Protein AF-A0A521SV71-F1 (afdb_monomer_lite)

Structure (mmCIF, N/CA/C/O backbone):
data_AF-A0A521SV71-F1
#
_entry.id   AF-A0A521SV71-F1
#
loop_
_atom_site.group_PDB
_atom_site.id
_atom_site.type_symbol
_atom_site.label_atom_id
_atom_site.label_alt_id
_atom_site.label_comp_id
_atom_site.label_asym_id
_atom_site.label_entity_id
_atom_site.label_seq_id
_atom_site.pdbx_PDB_ins_code
_atom_site.Cartn_x
_atom_site.Cartn_y
_atom_site.Cartn_z
_atom_site.occupancy
_atom_site.B_iso_or_equiv
_atom_site.auth_seq_id
_atom_site.auth_comp_id
_atom_site.auth_asym_id
_atom_site.auth_atom_id
_atom_site.pdbx_PDB_model_num
ATOM 1 N N . MET A 1 1 ? -22.363 -6.584 23.606 1.00 41.53 1 MET A N 1
ATOM 2 C CA . MET A 1 1 ? -21.640 -5.832 22.563 1.00 41.53 1 MET A CA 1
ATOM 3 C C . MET A 1 1 ? -20.284 -6.493 22.408 1.00 41.53 1 MET A C 1
ATOM 5 O O . MET A 1 1 ? -19.465 -6.385 23.311 1.00 41.53 1 MET A O 1
ATOM 9 N N . LEU A 1 2 ? -20.112 -7.308 21.368 1.00 40.22 2 LEU A N 1
ATOM 10 C CA . LEU A 1 2 ? -18.811 -7.891 21.045 1.00 40.22 2 LEU A CA 1
ATOM 11 C C . LEU A 1 2 ? -17.964 -6.743 20.503 1.00 40.22 2 LEU A C 1
ATOM 13 O O . LEU A 1 2 ? -18.379 -6.078 19.566 1.00 40.22 2 LEU A O 1
ATOM 17 N N . THR A 1 3 ? -16.855 -6.436 21.162 1.00 47.28 3 THR A N 1
ATOM 18 C CA . THR A 1 3 ? -15.917 -5.439 20.650 1.00 47.28 3 THR A CA 1
ATOM 19 C C . THR A 1 3 ? -15.269 -6.016 19.402 1.00 47.28 3 THR A C 1
ATOM 21 O O . THR A 1 3 ? -14.726 -7.121 19.441 1.00 47.28 3 THR A O 1
ATOM 24 N N . ASP A 1 4 ? -15.343 -5.258 18.315 1.00 55.56 4 ASP A N 1
ATOM 25 C CA . ASP A 1 4 ? -14.839 -5.558 16.978 1.00 55.56 4 ASP A CA 1
ATOM 26 C C . ASP A 1 4 ? -13.305 -5.587 16.911 1.00 55.56 4 ASP A C 1
ATOM 28 O O . ASP A 1 4 ? -12.679 -4.903 16.108 1.00 55.56 4 ASP A O 1
ATOM 32 N N . LYS A 1 5 ? -12.661 -6.377 17.776 1.00 57.28 5 LYS A N 1
ATOM 33 C CA . LYS A 1 5 ? -11.201 -6.402 17.970 1.00 57.28 5 LYS A CA 1
ATOM 34 C C . LYS A 1 5 ? -10.393 -6.811 16.732 1.00 57.28 5 LYS A C 1
ATOM 36 O O . LYS A 1 5 ? -9.172 -6.716 16.766 1.00 57.28 5 LYS A O 1
ATOM 41 N N . ASN A 1 6 ? -11.062 -7.242 15.663 1.00 66.12 6 ASN A N 1
ATOM 42 C CA . ASN A 1 6 ? -10.438 -7.684 14.418 1.00 66.12 6 ASN A CA 1
ATOM 43 C C . ASN A 1 6 ? -10.806 -6.813 13.204 1.00 66.12 6 ASN A C 1
ATOM 45 O O . ASN A 1 6 ? -10.346 -7.121 12.107 1.00 66.12 6 ASN A O 1
ATOM 49 N N . MET A 1 7 ? -11.636 -5.773 13.359 1.00 83.62 7 MET A N 1
ATOM 50 C CA . MET A 1 7 ? -11.947 -4.869 12.249 1.00 83.62 7 MET A CA 1
ATOM 51 C C . MET A 1 7 ? -10.866 -3.805 12.110 1.00 83.62 7 MET A C 1
ATOM 53 O O . MET A 1 7 ? -10.490 -3.163 13.089 1.00 83.62 7 MET A O 1
ATOM 57 N N . LEU A 1 8 ? -10.392 -3.596 10.883 1.00 89.06 8 LEU A N 1
ATOM 58 C CA . LEU A 1 8 ? -9.446 -2.522 10.607 1.00 89.06 8 LEU A CA 1
ATOM 59 C C . LEU A 1 8 ? -10.155 -1.166 10.640 1.00 89.06 8 LEU A C 1
ATOM 61 O O . LEU A 1 8 ? -11.199 -0.989 9.999 1.00 89.06 8 LEU A O 1
ATOM 65 N N . THR A 1 9 ? -9.561 -0.207 11.344 1.00 86.62 9 THR A N 1
ATOM 66 C CA . THR A 1 9 ? -9.973 1.197 11.315 1.00 86.62 9 THR A CA 1
ATOM 67 C C . THR A 1 9 ? -9.243 1.936 10.194 1.00 86.62 9 THR A C 1
ATOM 69 O O . THR A 1 9 ? -8.089 1.610 9.896 1.00 86.62 9 THR A O 1
ATOM 72 N N . PRO A 1 10 ? -9.919 2.879 9.515 1.00 88.69 10 PRO A N 1
ATOM 73 C CA . PRO A 1 10 ? -9.256 3.740 8.552 1.00 88.69 10 PRO A CA 1
ATOM 74 C C . PRO A 1 10 ? -8.304 4.686 9.283 1.00 88.69 10 PRO A C 1
ATOM 76 O O . PRO A 1 10 ? -8.673 5.259 10.302 1.00 88.69 10 PRO A O 1
ATOM 79 N N . GLU A 1 11 ? -7.115 4.872 8.727 1.00 90.88 11 GLU A N 1
ATOM 80 C CA . GLU A 1 11 ? -6.111 5.823 9.203 1.00 90.88 11 GLU A CA 1
ATOM 81 C C . GLU A 1 11 ? -5.468 6.538 8.015 1.00 90.88 11 GLU A C 1
ATOM 83 O O . GLU A 1 11 ? -5.628 6.131 6.856 1.00 90.88 11 GLU A O 1
ATOM 88 N N . LYS A 1 12 ? -4.705 7.591 8.307 1.00 91.31 12 LYS A N 1
ATOM 89 C CA . LYS A 1 12 ? -3.932 8.331 7.314 1.00 91.31 12 LYS A CA 1
ATOM 90 C C . LYS A 1 12 ? -2.464 7.931 7.376 1.00 91.31 12 LYS A C 1
ATOM 92 O O . LYS A 1 12 ? -1.856 7.955 8.441 1.00 91.31 12 LYS A O 1
ATOM 97 N N . PHE A 1 13 ? -1.884 7.600 6.227 1.00 89.69 13 PHE A N 1
ATOM 98 C CA . PHE A 1 13 ? -0.488 7.175 6.119 1.00 89.69 13 PHE A CA 1
ATOM 99 C C . PHE A 1 13 ? 0.287 8.101 5.192 1.00 89.69 13 PHE A C 1
ATOM 101 O O . PHE A 1 13 ? -0.117 8.281 4.047 1.00 89.69 13 PHE A O 1
ATOM 108 N N . SER A 1 14 ? 1.406 8.664 5.642 1.00 87.56 14 SER A N 1
ATOM 109 C CA . SER A 1 14 ? 2.294 9.462 4.785 1.00 87.56 14 SER A CA 1
ATOM 110 C C . SER A 1 14 ? 3.642 8.777 4.592 1.00 87.56 14 SER A C 1
ATOM 112 O O . SER A 1 14 ? 4.157 8.139 5.509 1.00 87.56 14 SER A O 1
ATOM 114 N N . ILE A 1 15 ? 4.226 8.967 3.410 1.00 80.81 15 ILE A N 1
ATOM 115 C CA . ILE A 1 15 ? 5.624 8.637 3.117 1.00 80.81 15 ILE A CA 1
ATOM 116 C C . ILE A 1 15 ? 6.400 9.955 3.138 1.00 80.81 15 ILE A C 1
ATOM 118 O O . ILE A 1 15 ? 5.991 10.897 2.463 1.00 80.81 15 ILE A O 1
ATOM 122 N N . GLU A 1 16 ? 7.483 10.045 3.916 1.00 74.56 16 GLU A N 1
ATOM 123 C CA . GLU A 1 16 ? 8.411 11.197 3.927 1.00 74.56 16 GLU A CA 1
ATOM 124 C C . GLU A 1 16 ? 7.726 12.581 4.043 1.00 74.56 16 GLU A C 1
ATOM 126 O O . GLU A 1 16 ? 8.067 13.536 3.339 1.00 74.56 16 GLU A O 1
ATOM 131 N N . GLY A 1 17 ? 6.721 12.699 4.920 1.00 67.50 17 GLY A N 1
ATOM 132 C CA . GLY A 1 17 ? 6.017 13.964 5.180 1.00 67.50 17 GLY A CA 1
ATOM 133 C C . GLY A 1 17 ? 5.152 14.490 4.025 1.00 67.50 17 GLY A C 1
ATOM 134 O O . GLY A 1 17 ? 4.794 15.668 4.024 1.00 67.50 17 GLY A O 1
ATOM 135 N N . GLN A 1 18 ? 4.830 13.649 3.040 1.00 74.44 18 GLN A N 1
ATOM 136 C CA . GLN A 1 18 ? 3.946 13.999 1.925 1.00 74.44 18 GLN A CA 1
ATOM 137 C C . GLN A 1 18 ? 2.458 13.948 2.301 1.00 74.44 18 GLN A C 1
ATOM 139 O O . GLN A 1 18 ? 2.087 13.580 3.418 1.00 74.44 18 GLN A O 1
ATOM 144 N N . GLU A 1 19 ? 1.600 14.321 1.344 1.00 83.44 19 GLU A N 1
ATOM 145 C CA . GLU A 1 19 ? 0.147 14.227 1.493 1.00 83.44 19 GLU A CA 1
ATOM 146 C C . GLU A 1 19 ? -0.262 12.807 1.934 1.00 83.44 19 GLU A C 1
ATOM 148 O O . GLU A 1 19 ? 0.180 11.824 1.329 1.00 83.44 19 GLU A O 1
ATOM 153 N N . PRO A 1 20 ? -1.080 12.678 2.992 1.00 89.25 20 PRO A N 1
ATOM 154 C CA . PRO A 1 20 ? -1.451 11.379 3.521 1.00 89.25 20 PRO A CA 1
ATOM 155 C C . PRO A 1 20 ? -2.395 10.613 2.588 1.00 89.25 20 PRO A C 1
ATOM 157 O O . PRO A 1 20 ? -3.290 11.173 1.954 1.00 89.25 20 PRO A O 1
ATOM 160 N N . PHE A 1 21 ? -2.241 9.296 2.594 1.00 91.69 21 PHE A N 1
ATOM 161 C CA . PHE A 1 21 ? -3.080 8.328 1.909 1.00 91.69 21 PHE A CA 1
ATOM 162 C C . PHE A 1 21 ? -4.052 7.672 2.891 1.00 91.69 21 PHE A C 1
ATOM 164 O O . PHE A 1 21 ? -3.648 7.227 3.967 1.00 91.69 21 PHE A O 1
ATOM 171 N N . ASP A 1 22 ? -5.322 7.557 2.501 1.00 92.62 22 ASP A N 1
ATOM 172 C CA . ASP A 1 22 ? -6.315 6.818 3.281 1.00 92.62 22 ASP A CA 1
ATOM 173 C C . ASP A 1 22 ? -6.065 5.312 3.162 1.00 92.62 22 ASP A C 1
ATOM 175 O O . ASP A 1 22 ? -6.165 4.727 2.076 1.00 92.62 22 ASP A O 1
ATOM 179 N N . GLY A 1 23 ? -5.772 4.675 4.289 1.00 92.75 23 GLY A N 1
ATOM 180 C CA . GLY A 1 23 ? -5.484 3.252 4.354 1.00 92.75 23 GLY A CA 1
ATOM 181 C C . GLY A 1 23 ? -6.043 2.603 5.606 1.00 92.75 23 GLY A C 1
ATOM 182 O O . GLY A 1 23 ? -6.816 3.184 6.363 1.00 92.75 23 GLY A O 1
ATOM 183 N N . TYR A 1 24 ? -5.619 1.371 5.819 1.00 92.69 24 TYR A N 1
ATOM 184 C CA . TYR A 1 24 ? -5.956 0.555 6.971 1.00 92.69 24 TYR A CA 1
ATOM 185 C C . TYR A 1 24 ? -4.681 -0.100 7.472 1.00 92.69 24 TYR A C 1
ATOM 187 O O . TYR A 1 24 ? -3.842 -0.487 6.667 1.00 92.69 24 TYR A O 1
ATOM 195 N N . TYR A 1 25 ? -4.528 -0.306 8.773 1.00 89.12 25 TYR A N 1
ATOM 196 C CA . TYR A 1 25 ? -3.446 -1.150 9.271 1.00 89.12 25 TYR A CA 1
ATOM 197 C C . TYR A 1 25 ? -3.941 -2.062 10.376 1.00 89.12 25 TYR A C 1
ATOM 199 O O . TYR A 1 25 ? -4.885 -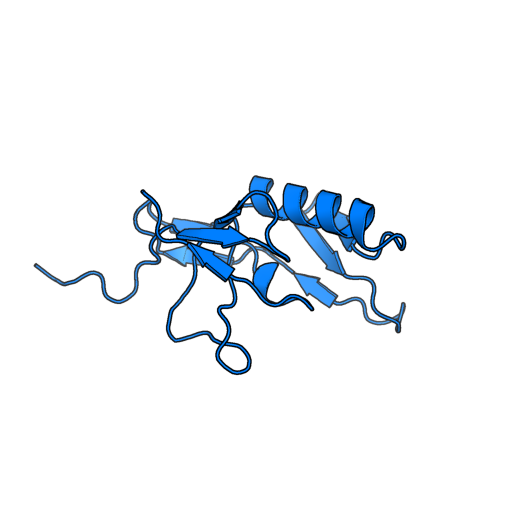1.752 11.100 1.00 89.12 25 TYR A O 1
ATOM 207 N N . GLN A 1 26 ? -3.301 -3.219 10.483 1.00 86.62 26 GLN A N 1
ATOM 208 C CA . GLN A 1 26 ? -3.510 -4.128 11.591 1.00 86.62 26 GLN A CA 1
ATOM 209 C C . GLN A 1 26 ? -2.408 -3.848 12.623 1.00 86.62 26 GLN A C 1
ATOM 211 O O . GLN A 1 26 ? -1.243 -4.074 12.304 1.00 86.62 26 GLN A O 1
ATOM 216 N N . PRO A 1 27 ? -2.716 -3.401 13.857 1.00 83.25 27 PRO A N 1
ATOM 217 C CA . PRO A 1 27 ? -1.685 -3.031 14.836 1.00 83.25 27 PRO A CA 1
ATOM 218 C C . PRO A 1 27 ? -0.704 -4.154 15.198 1.00 83.25 27 PRO A C 1
ATOM 220 O O . PRO A 1 27 ? 0.400 -3.885 15.661 1.00 83.25 27 PRO A O 1
ATOM 223 N N . SER A 1 28 ? -1.098 -5.415 14.997 1.00 83.12 28 SER A N 1
ATOM 224 C CA . SER A 1 28 ? -0.234 -6.582 15.200 1.00 83.12 28 SER A CA 1
ATOM 225 C C . SER A 1 28 ? 0.647 -6.933 13.992 1.00 83.12 28 SER A C 1
ATOM 227 O O . SER A 1 28 ? 1.454 -7.850 14.098 1.00 83.12 28 SER A O 1
ATOM 229 N N . ASP A 1 29 ? 0.465 -6.279 12.842 1.00 81.06 29 ASP A N 1
ATOM 230 C CA . ASP A 1 29 ? 1.215 -6.513 11.602 1.00 81.06 29 ASP A CA 1
ATOM 231 C C . ASP A 1 29 ? 2.174 -5.344 11.351 1.00 81.06 29 ASP A C 1
ATOM 233 O O . ASP A 1 29 ? 1.874 -4.381 10.641 1.00 81.06 29 ASP A O 1
ATOM 237 N N . LEU A 1 30 ? 3.328 -5.424 12.011 1.00 83.12 30 LEU A N 1
ATOM 238 C CA . LEU A 1 30 ? 4.384 -4.421 11.953 1.00 83.12 30 LEU A CA 1
ATOM 239 C C . LEU A 1 30 ? 5.625 -4.998 11.269 1.00 83.12 30 LEU A C 1
ATOM 241 O O . LEU A 1 30 ? 5.942 -6.177 11.422 1.00 83.12 30 LEU A O 1
ATOM 245 N N . TRP A 1 31 ? 6.380 -4.151 10.575 1.00 79.50 31 TRP A N 1
ATOM 246 C CA . TRP A 1 31 ? 7.709 -4.463 10.057 1.00 79.50 31 TRP A CA 1
ATOM 247 C C . TRP A 1 31 ? 8.751 -3.638 10.811 1.00 79.50 31 TRP A C 1
ATOM 249 O O . TRP A 1 31 ? 8.771 -2.416 10.710 1.00 79.50 31 TRP A O 1
ATOM 259 N N . ASN A 1 32 ? 9.590 -4.290 11.623 1.00 80.69 32 ASN A N 1
ATOM 260 C CA . ASN A 1 32 ? 10.584 -3.620 12.477 1.00 80.69 32 ASN A CA 1
ATOM 261 C C . ASN A 1 32 ? 9.998 -2.484 13.347 1.00 80.69 32 ASN A C 1
ATOM 263 O O . ASN A 1 32 ? 10.652 -1.472 13.583 1.00 80.69 32 ASN A O 1
ATOM 267 N N . GLY A 1 33 ? 8.758 -2.654 13.819 1.00 81.25 33 GLY A N 1
ATOM 268 C CA . GLY A 1 33 ? 8.041 -1.661 14.628 1.00 81.25 33 GLY A CA 1
ATOM 269 C C . GLY A 1 33 ? 7.227 -0.636 13.831 1.00 81.25 33 GLY A C 1
ATOM 270 O O . GLY A 1 33 ? 6.464 0.109 14.437 1.00 81.25 33 GLY A O 1
ATOM 271 N N . TRP A 1 34 ? 7.322 -0.632 12.501 1.00 81.50 34 TRP A N 1
ATOM 272 C CA . TRP A 1 34 ? 6.575 0.271 11.623 1.00 81.50 34 TRP A CA 1
ATOM 273 C C . TRP A 1 34 ? 5.304 -0.374 11.083 1.00 81.50 34 TRP A C 1
ATOM 275 O O . TRP A 1 34 ? 5.275 -1.579 10.826 1.00 81.50 34 TRP A O 1
ATOM 285 N N . ALA A 1 35 ? 4.246 0.419 10.901 1.00 83.12 35 ALA A N 1
ATOM 286 C CA . ALA A 1 35 ? 3.002 -0.083 10.331 1.00 83.12 35 ALA A CA 1
ATOM 287 C C . ALA A 1 35 ? 3.177 -0.530 8.879 1.00 83.12 35 ALA A C 1
ATOM 289 O O . ALA A 1 35 ? 3.927 0.065 8.107 1.00 83.12 35 ALA A O 1
ATOM 290 N N . ARG A 1 36 ? 2.422 -1.568 8.514 1.00 87.19 36 ARG A N 1
ATOM 291 C CA . ARG A 1 36 ? 2.324 -2.100 7.155 1.00 87.19 36 ARG A CA 1
ATOM 292 C C . ARG A 1 36 ? 0.922 -1.832 6.610 1.00 87.19 36 ARG A C 1
ATOM 294 O O . ARG A 1 36 ? 0.048 -2.693 6.734 1.00 87.19 36 ARG A O 1
ATOM 301 N N . PRO A 1 37 ? 0.655 -0.625 6.088 1.00 91.44 37 PRO A N 1
ATOM 302 C CA . PRO A 1 37 ? -0.691 -0.278 5.682 1.00 91.44 37 PRO A CA 1
ATOM 303 C C . PRO A 1 37 ? -1.172 -1.049 4.448 1.00 91.44 37 PRO A C 1
ATOM 305 O O . PRO A 1 37 ? -0.419 -1.435 3.549 1.00 91.44 37 PRO A O 1
ATOM 308 N N . TYR A 1 38 ? -2.482 -1.236 4.423 1.00 93.62 38 TYR A N 1
ATOM 309 C CA . TYR A 1 38 ? -3.280 -1.837 3.377 1.00 93.62 38 TYR A CA 1
ATOM 310 C C . TYR A 1 38 ? -4.161 -0.753 2.764 1.00 93.62 38 TYR A C 1
ATOM 312 O O . TYR A 1 38 ? -4.831 -0.004 3.475 1.00 93.62 38 TYR A O 1
ATOM 320 N N . PHE A 1 39 ? -4.203 -0.688 1.440 1.00 94.56 39 PHE A N 1
ATOM 321 C CA . PHE A 1 39 ? -4.851 0.410 0.729 1.00 94.56 39 PHE A CA 1
ATOM 322 C C . PHE A 1 39 ? -5.950 -0.093 -0.207 1.00 94.56 39 PHE A C 1
ATOM 324 O O . PHE A 1 39 ? -5.785 -1.150 -0.818 1.00 94.56 39 PHE A O 1
ATOM 331 N N . PRO A 1 40 ? -7.069 0.633 -0.371 1.00 95.69 40 PRO A N 1
ATOM 332 C CA . PRO A 1 40 ? -7.978 0.421 -1.496 1.00 95.69 40 PRO A CA 1
ATOM 333 C C . PRO A 1 40 ? -7.247 0.570 -2.837 1.00 95.69 40 PRO A C 1
ATOM 335 O O . PRO A 1 40 ? -6.239 1.267 -2.911 1.00 95.69 40 PRO A O 1
ATOM 338 N N . TRP A 1 41 ? -7.778 -0.038 -3.904 1.00 95.38 41 TRP A N 1
ATOM 339 C CA . TRP A 1 41 ? -7.1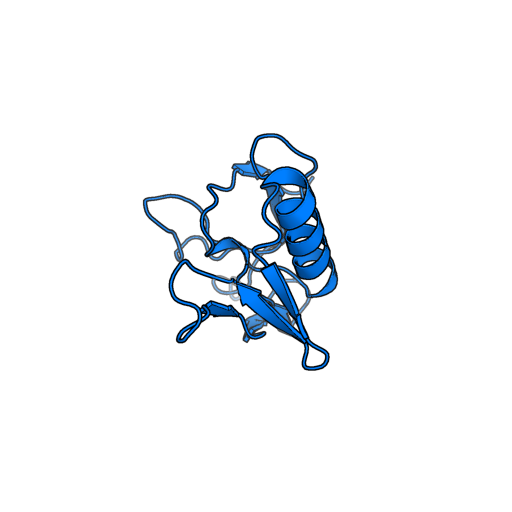43 -0.019 -5.234 1.00 95.38 41 TRP A CA 1
ATOM 340 C C . TRP A 1 41 ? -6.766 1.391 -5.706 1.00 95.38 41 TRP A C 1
ATOM 342 O O . TRP A 1 41 ? -5.632 1.620 -6.099 1.00 95.38 41 TRP A O 1
ATOM 352 N N . GLU A 1 42 ? -7.693 2.346 -5.622 1.00 94.56 42 GLU A N 1
ATOM 353 C CA . GLU A 1 42 ? -7.464 3.723 -6.083 1.00 94.56 42 GLU A CA 1
ATOM 354 C C . GLU A 1 42 ? -6.318 4.399 -5.322 1.00 94.56 42 GLU A C 1
ATOM 356 O O . GLU A 1 42 ? -5.452 5.029 -5.925 1.00 94.56 42 GLU A O 1
ATOM 361 N N . THR A 1 43 ? -6.261 4.213 -4.002 1.00 94.50 43 THR A N 1
ATOM 362 C CA . THR A 1 43 ? -5.153 4.711 -3.182 1.00 94.50 43 THR A CA 1
ATOM 363 C C . THR A 1 43 ? -3.845 3.998 -3.525 1.00 94.50 43 THR A C 1
ATOM 365 O O . THR A 1 43 ? -2.805 4.639 -3.637 1.00 94.50 43 THR A O 1
ATOM 368 N N . ALA A 1 44 ? -3.891 2.684 -3.736 1.00 93.12 44 ALA A N 1
ATOM 369 C CA . ALA A 1 44 ? -2.730 1.880 -4.093 1.00 93.12 44 ALA A CA 1
ATOM 370 C C . ALA A 1 44 ? -2.121 2.308 -5.444 1.00 93.12 44 ALA A C 1
ATOM 372 O O . ALA A 1 44 ? -0.904 2.443 -5.547 1.00 93.12 44 ALA A O 1
ATOM 373 N N . VAL A 1 45 ? -2.956 2.606 -6.445 1.00 92.88 45 VAL A N 1
ATOM 374 C CA . VAL A 1 45 ? -2.529 3.162 -7.742 1.00 92.88 45 VAL A CA 1
ATOM 375 C C . VAL A 1 45 ? -1.877 4.532 -7.560 1.00 92.88 45 VAL A C 1
ATOM 377 O O . VAL A 1 45 ? -0.790 4.758 -8.083 1.00 92.88 45 VAL A O 1
ATOM 380 N N . ARG A 1 46 ? -2.475 5.424 -6.758 1.00 91.75 46 ARG A N 1
ATOM 381 C CA . ARG A 1 46 ? -1.878 6.739 -6.459 1.00 91.75 46 ARG A CA 1
ATOM 382 C C . ARG A 1 46 ? -0.500 6.616 -5.804 1.00 91.75 46 ARG A C 1
ATOM 384 O O . ARG A 1 46 ? 0.385 7.409 -6.110 1.00 91.75 46 ARG A O 1
ATOM 391 N N . ILE A 1 47 ? -0.311 5.632 -4.921 1.00 89.75 47 ILE A N 1
ATOM 392 C CA . ILE A 1 47 ? 0.992 5.351 -4.301 1.00 89.75 47 ILE A CA 1
ATOM 393 C C . ILE A 1 47 ? 1.996 4.877 -5.358 1.00 89.75 47 ILE A C 1
ATOM 395 O O . ILE A 1 47 ? 3.113 5.375 -5.375 1.00 89.75 47 ILE A O 1
ATOM 399 N N . VAL A 1 48 ? 1.607 3.977 -6.268 1.00 90.06 48 VAL A N 1
ATOM 400 C CA . VAL A 1 48 ? 2.466 3.526 -7.382 1.00 90.06 48 VAL A CA 1
ATOM 401 C C . VAL A 1 48 ? 2.901 4.702 -8.263 1.00 90.06 48 VAL A C 1
ATOM 403 O O . VAL A 1 48 ? 4.089 4.872 -8.535 1.00 90.06 48 VAL A O 1
ATOM 406 N N . GLU A 1 49 ? 1.955 5.547 -8.676 1.00 88.19 49 GLU A N 1
ATOM 407 C CA . GLU A 1 49 ? 2.230 6.746 -9.477 1.00 88.19 49 GLU A CA 1
ATOM 408 C C . GLU A 1 49 ? 3.173 7.714 -8.755 1.00 88.19 49 GLU A C 1
ATOM 410 O O . GLU A 1 49 ? 4.129 8.221 -9.350 1.00 88.19 49 GLU A O 1
ATOM 415 N N . TRP A 1 50 ? 2.923 7.950 -7.464 1.00 86.38 50 TRP A N 1
ATOM 416 C CA . TRP A 1 50 ? 3.783 8.764 -6.615 1.00 86.38 50 TRP A CA 1
ATOM 417 C C . TRP A 1 50 ? 5.193 8.173 -6.555 1.00 86.38 50 TRP A C 1
ATOM 419 O 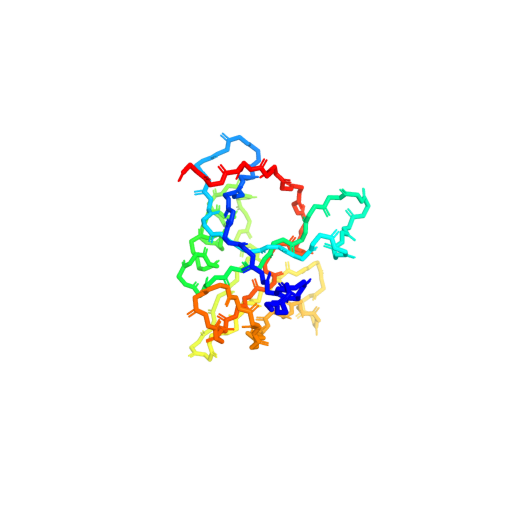O . TRP A 1 50 ? 6.155 8.850 -6.912 1.00 86.38 50 TRP A O 1
ATOM 429 N N . THR A 1 51 ? 5.326 6.894 -6.208 1.00 82.62 51 THR A N 1
ATOM 430 C CA . THR A 1 51 ? 6.622 6.222 -6.097 1.00 82.62 51 THR A CA 1
ATOM 431 C C . THR A 1 51 ? 7.413 6.345 -7.387 1.00 82.62 51 THR A C 1
ATOM 433 O O . THR A 1 51 ? 8.580 6.728 -7.352 1.00 82.62 51 THR A O 1
ATOM 436 N N . ASN A 1 52 ? 6.795 6.082 -8.536 1.00 84.81 52 ASN A N 1
ATOM 437 C CA . ASN A 1 52 ? 7.471 6.180 -9.826 1.00 84.81 52 ASN A CA 1
ATOM 438 C C . ASN A 1 52 ? 7.938 7.605 -10.136 1.00 84.81 52 ASN A C 1
ATOM 440 O O . ASN A 1 52 ? 9.015 7.7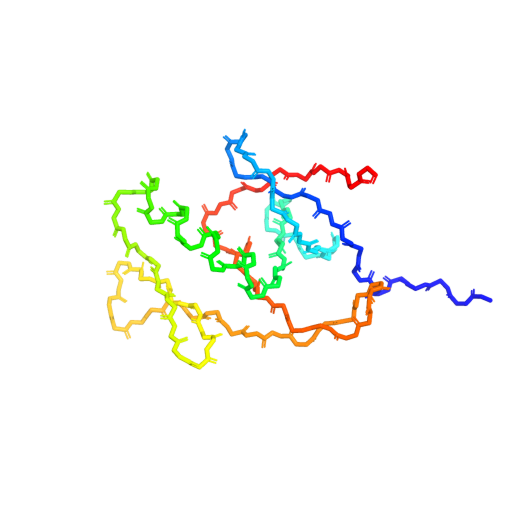91 -10.702 1.00 84.81 52 ASN A O 1
ATOM 444 N N . ARG A 1 53 ? 7.156 8.616 -9.742 1.00 83.94 53 ARG A N 1
ATOM 445 C CA . ARG A 1 53 ? 7.513 10.026 -9.923 1.00 83.94 53 ARG A CA 1
ATOM 446 C C . ARG A 1 53 ? 8.678 10.456 -9.029 1.00 83.94 53 ARG A C 1
ATOM 448 O O . ARG A 1 53 ? 9.505 11.246 -9.476 1.00 83.94 53 ARG A O 1
ATOM 455 N N . PHE A 1 54 ? 8.727 9.975 -7.788 1.00 77.06 54 PHE A N 1
ATOM 456 C CA . PHE A 1 54 ? 9.705 10.414 -6.785 1.00 77.06 54 PHE A CA 1
ATOM 457 C C . PHE A 1 54 ? 10.997 9.587 -6.781 1.00 77.06 54 PHE A C 1
ATOM 459 O O . PHE A 1 54 ? 12.075 10.156 -6.639 1.00 77.06 54 PHE A O 1
ATOM 466 N N . SER A 1 55 ? 10.917 8.270 -6.988 1.00 70.44 55 SER A N 1
ATOM 467 C CA . SER A 1 55 ? 12.089 7.377 -7.029 1.00 70.44 55 SER A CA 1
ATOM 468 C C . SER A 1 55 ? 12.929 7.524 -8.302 1.00 70.44 55 SER A C 1
ATOM 470 O O . SER A 1 55 ? 14.038 6.999 -8.372 1.00 70.44 55 SER A O 1
ATOM 472 N N . GLY A 1 56 ? 12.408 8.210 -9.325 1.00 60.62 56 GLY A N 1
ATOM 473 C CA . GLY A 1 56 ? 13.101 8.464 -10.590 1.00 60.62 56 GLY A CA 1
ATOM 474 C C . GLY A 1 56 ? 13.284 7.241 -11.497 1.00 60.62 56 GLY A C 1
ATOM 475 O O . GLY A 1 56 ? 13.679 7.425 -12.644 1.00 60.62 56 GLY A O 1
ATOM 476 N N . ASN A 1 57 ? 12.959 6.028 -11.028 1.00 60.28 57 ASN A N 1
ATOM 477 C CA . ASN A 1 57 ? 13.285 4.773 -11.715 1.00 60.28 57 ASN A CA 1
ATOM 478 C C . ASN A 1 57 ? 12.083 3.887 -12.088 1.00 60.28 57 ASN A C 1
ATOM 480 O O . ASN A 1 57 ? 12.303 2.767 -12.530 1.00 60.28 57 ASN A O 1
ATOM 484 N N . GLY A 1 58 ? 10.833 4.357 -11.983 1.00 61.94 58 GLY A N 1
ATOM 485 C CA . GLY A 1 58 ? 9.682 3.642 -12.567 1.00 61.94 58 GLY A CA 1
ATOM 486 C C . GLY A 1 58 ? 9.543 2.174 -12.133 1.00 61.94 58 GLY A C 1
ATOM 487 O O . GLY A 1 58 ? 9.140 1.339 -12.935 1.00 61.94 58 GLY A O 1
ATOM 488 N N . THR A 1 59 ? 9.916 1.856 -10.893 1.00 76.50 59 THR A N 1
ATOM 489 C CA . THR A 1 59 ? 10.079 0.484 -10.385 1.00 76.50 59 THR A CA 1
ATOM 490 C C . THR A 1 59 ? 8.766 -0.190 -9.995 1.00 76.50 59 THR A C 1
ATOM 492 O O . THR A 1 59 ? 8.772 -1.285 -9.438 1.00 76.50 59 THR A O 1
ATOM 495 N N . MET A 1 60 ? 7.620 0.447 -10.237 1.00 86.69 60 MET A N 1
ATOM 496 C CA . MET A 1 60 ? 6.312 -0.121 -9.933 1.00 86.69 60 MET A CA 1
ATOM 497 C C . MET A 1 60 ? 5.368 -0.053 -11.133 1.00 86.69 60 MET A C 1
ATOM 499 O O . MET A 1 60 ? 5.291 0.951 -11.836 1.00 86.69 60 MET A O 1
ATOM 503 N N . GLY A 1 61 ? 4.584 -1.105 -11.334 1.00 88.75 61 GLY A N 1
ATOM 504 C CA . GLY A 1 61 ? 3.553 -1.196 -12.358 1.00 88.75 61 GLY A CA 1
ATOM 505 C C . GLY A 1 61 ? 2.220 -1.650 -11.782 1.00 88.75 61 GLY A C 1
ATOM 506 O O . GLY A 1 61 ? 2.146 -2.212 -10.688 1.00 88.75 61 GLY A O 1
ATOM 507 N N . VAL A 1 62 ? 1.159 -1.421 -12.547 1.00 91.94 62 VAL A N 1
ATOM 508 C CA . VAL A 1 62 ? -0.160 -2.010 -12.310 1.00 91.94 62 VAL A CA 1
ATOM 509 C C . VAL A 1 62 ? -0.616 -2.734 -13.567 1.00 91.94 62 VAL A C 1
ATOM 511 O O . VAL A 1 62 ? -0.283 -2.301 -14.669 1.00 91.94 62 VAL A O 1
ATOM 514 N N . ASP A 1 63 ? -1.367 -3.820 -13.410 1.00 90.81 63 ASP A N 1
ATOM 515 C CA . ASP A 1 63 ? -1.948 -4.553 -14.538 1.00 90.81 63 ASP A CA 1
ATOM 516 C C . ASP A 1 63 ? -3.486 -4.494 -14.566 1.00 90.81 63 ASP A C 1
ATOM 518 O O . ASP A 1 63 ? -4.147 -4.091 -13.601 1.00 90.81 63 ASP A O 1
ATOM 522 N N . ASP A 1 64 ? -4.067 -4.939 -15.683 1.00 87.69 64 ASP A N 1
ATOM 523 C CA . ASP A 1 64 ? -5.520 -4.969 -15.898 1.00 87.69 64 ASP A CA 1
ATOM 524 C C . ASP A 1 64 ? -6.258 -5.918 -14.935 1.00 87.69 64 ASP A C 1
ATOM 526 O O . ASP A 1 64 ? -7.469 -5.799 -14.733 1.00 87.69 64 ASP A O 1
ATOM 530 N N . SER A 1 65 ? -5.541 -6.855 -14.306 1.00 89.25 65 SER A N 1
ATOM 531 C CA . SER A 1 65 ? -6.083 -7.787 -13.313 1.00 89.25 65 SER A CA 1
ATOM 532 C C . SER A 1 65 ? -6.121 -7.207 -11.895 1.00 89.25 65 SER A C 1
ATOM 534 O O . SER A 1 65 ? -6.556 -7.885 -10.961 1.00 89.25 65 SER A O 1
ATOM 536 N N . ARG A 1 66 ? -5.728 -5.935 -11.735 1.00 90.81 66 ARG A N 1
ATOM 537 C CA . ARG A 1 66 ? -5.534 -5.250 -10.453 1.00 90.81 66 ARG A CA 1
ATOM 538 C C . ARG A 1 66 ? -4.417 -5.860 -9.609 1.00 90.81 66 ARG A C 1
ATOM 540 O O . ARG A 1 66 ? -4.535 -5.967 -8.391 1.00 90.81 66 ARG A O 1
ATOM 547 N N . LYS A 1 67 ? -3.316 -6.252 -10.237 1.00 91.44 67 LYS A N 1
ATOM 548 C CA . LYS A 1 67 ? -2.064 -6.567 -9.549 1.00 91.44 67 LYS A CA 1
ATOM 549 C C . LYS A 1 67 ? -1.165 -5.336 -9.532 1.00 91.44 67 LYS A C 1
ATOM 551 O O . LYS A 1 67 ? -1.159 -4.557 -10.482 1.00 91.44 67 LYS A O 1
ATOM 556 N N . ILE A 1 68 ? -0.398 -5.183 -8.457 1.00 90.62 68 ILE A N 1
ATOM 557 C CA . ILE A 1 68 ? 0.715 -4.233 -8.385 1.00 90.62 68 ILE A CA 1
ATOM 558 C C . ILE A 1 68 ? 2.004 -5.037 -8.486 1.00 90.62 68 ILE A C 1
ATOM 560 O O . ILE A 1 68 ? 2.196 -5.998 -7.742 1.00 90.62 68 ILE A O 1
ATOM 564 N N . ILE A 1 69 ? 2.860 -4.654 -9.419 1.00 89.06 69 ILE A N 1
ATOM 565 C CA . ILE A 1 69 ? 4.132 -5.309 -9.709 1.00 89.06 69 ILE A CA 1
ATOM 566 C C . ILE A 1 69 ? 5.228 -4.365 -9.234 1.00 89.06 69 ILE A C 1
ATOM 568 O O . ILE A 1 69 ? 5.224 -3.194 -9.601 1.00 89.06 69 ILE A O 1
ATOM 572 N N . ILE A 1 70 ? 6.137 -4.851 -8.400 1.00 85.69 70 ILE A N 1
ATOM 573 C CA . ILE A 1 70 ? 7.324 -4.117 -7.972 1.00 85.69 70 ILE A CA 1
ATOM 574 C C . ILE A 1 70 ? 8.511 -4.780 -8.653 1.00 85.69 70 ILE A C 1
ATOM 576 O O . ILE A 1 70 ? 8.837 -5.935 -8.365 1.00 85.69 70 ILE A O 1
ATOM 580 N N . ASP A 1 71 ? 9.112 -4.042 -9.576 1.00 76.94 71 ASP A N 1
ATOM 581 C CA . ASP A 1 71 ? 10.343 -4.420 -10.244 1.00 76.94 71 ASP A CA 1
ATOM 582 C C . ASP A 1 71 ? 11.479 -4.324 -9.221 1.00 76.94 71 ASP A C 1
ATOM 584 O O . ASP A 1 71 ? 11.751 -3.264 -8.644 1.00 76.94 71 ASP A O 1
ATOM 588 N N . ASN A 1 72 ? 12.072 -5.468 -8.911 1.00 69.75 72 ASN A N 1
ATOM 589 C CA . ASN A 1 72 ? 13.253 -5.570 -8.069 1.00 69.75 72 ASN A CA 1
ATOM 590 C C . ASN A 1 72 ? 14.487 -5.731 -8.966 1.00 69.75 72 ASN A C 1
ATOM 592 O O . ASN A 1 72 ? 14.392 -5.846 -10.180 1.00 69.75 72 ASN A O 1
ATOM 596 N N . GLU A 1 73 ? 15.680 -5.738 -8.374 1.00 66.88 73 GLU A N 1
ATOM 597 C CA . GLU A 1 73 ? 16.927 -5.909 -9.138 1.00 66.88 73 GLU A CA 1
ATOM 598 C C . GLU A 1 73 ? 17.024 -7.273 -9.867 1.00 66.88 73 GLU A C 1
ATOM 600 O O . GLU A 1 73 ? 17.969 -7.488 -10.627 1.00 66.88 73 GLU A O 1
ATOM 605 N N . ASP A 1 74 ? 16.059 -8.180 -9.654 1.00 69.50 74 ASP A N 1
ATOM 606 C CA . ASP A 1 74 ? 15.942 -9.483 -10.307 1.00 69.50 74 ASP A CA 1
ATOM 607 C C . ASP A 1 74 ? 14.708 -9.538 -11.238 1.00 69.50 74 ASP A C 1
ATOM 609 O O . ASP A 1 74 ? 13.615 -9.927 -10.814 1.00 69.50 74 ASP A O 1
ATOM 613 N N . PRO A 1 75 ? 14.868 -9.218 -12.535 1.00 66.94 75 PRO A N 1
ATOM 614 C CA . PRO A 1 75 ? 13.754 -9.167 -13.480 1.00 66.94 75 PRO A CA 1
ATOM 615 C C . PRO A 1 75 ? 13.086 -10.531 -13.734 1.00 66.94 75 PRO A C 1
ATOM 617 O O . PRO A 1 75 ? 12.018 -10.577 -14.346 1.00 66.94 75 PRO A O 1
ATOM 620 N N . GLU A 1 76 ? 13.676 -11.650 -13.291 1.00 73.62 76 GLU A N 1
ATOM 621 C CA . GLU A 1 76 ? 13.058 -12.978 -13.401 1.00 73.62 76 GLU A CA 1
ATOM 622 C C . GLU A 1 76 ? 12.098 -13.289 -12.239 1.00 73.62 76 GLU A C 1
ATOM 624 O O . GLU A 1 76 ? 11.340 -14.261 -12.309 1.00 73.62 76 GLU A O 1
ATOM 629 N N . SER A 1 77 ? 12.081 -12.463 -11.187 1.00 74.38 77 SER A N 1
ATOM 630 C CA . SER A 1 77 ? 11.257 -12.681 -9.996 1.00 74.38 77 SER A CA 1
ATOM 631 C C . SER A 1 77 ? 10.715 -11.368 -9.404 1.00 74.38 77 SER A C 1
ATOM 633 O O . SER A 1 77 ? 11.037 -11.037 -8.252 1.00 74.38 77 SER A O 1
ATOM 635 N N . PRO A 1 78 ? 9.837 -10.645 -10.130 1.00 79.62 78 PRO A N 1
ATOM 636 C CA . PRO A 1 78 ? 9.235 -9.421 -9.619 1.00 79.62 78 PRO A CA 1
ATOM 637 C C . PRO A 1 78 ? 8.374 -9.703 -8.383 1.00 79.62 78 PRO A C 1
ATOM 639 O O . PRO A 1 78 ? 7.756 -10.764 -8.246 1.00 79.62 78 PRO A O 1
ATOM 642 N N . PHE A 1 79 ? 8.299 -8.734 -7.473 1.00 84.75 79 PHE A N 1
ATOM 643 C CA . PHE A 1 79 ? 7.437 -8.851 -6.304 1.00 84.75 79 PHE A CA 1
ATOM 644 C C . PHE A 1 79 ? 6.012 -8.424 -6.659 1.00 84.75 79 PHE A C 1
ATOM 646 O O . PHE A 1 79 ? 5.772 -7.305 -7.106 1.00 84.75 79 PHE A O 1
ATOM 653 N N . GLU A 1 80 ? 5.047 -9.312 -6.438 1.00 89.75 80 GLU A N 1
ATOM 654 C CA . GLU A 1 80 ? 3.656 -9.089 -6.823 1.00 89.75 80 GLU A CA 1
ATOM 655 C C . GLU A 1 80 ? 2.757 -8.890 -5.603 1.00 89.75 80 GLU A C 1
ATOM 657 O O . GLU A 1 80 ? 2.727 -9.705 -4.678 1.00 89.75 80 GLU A O 1
ATOM 662 N N . ILE A 1 81 ? 1.950 -7.833 -5.632 1.00 91.25 81 ILE A N 1
ATOM 663 C CA . ILE A 1 81 ? 0.932 -7.550 -4.625 1.00 91.25 81 ILE A CA 1
ATOM 664 C C . ILE A 1 81 ? -0.439 -7.738 -5.262 1.00 91.25 81 ILE A C 1
ATOM 666 O O . ILE A 1 81 ? -0.830 -7.024 -6.187 1.00 91.25 81 ILE A O 1
ATOM 670 N N . VAL A 1 82 ? -1.193 -8.687 -4.713 1.00 94.06 82 VAL A N 1
ATOM 671 C CA . VAL A 1 82 ? -2.585 -8.961 -5.081 1.00 94.06 82 VAL A CA 1
ATOM 672 C C . VAL A 1 82 ? -3.534 -8.532 -3.966 1.00 94.06 82 VAL A C 1
ATOM 674 O O . VAL A 1 82 ? -3.167 -8.481 -2.789 1.00 94.06 82 VAL A O 1
ATOM 677 N N . GLY A 1 83 ? -4.771 -8.218 -4.342 1.00 93.75 83 GLY A N 1
ATOM 678 C CA . GLY A 1 83 ? -5.799 -7.796 -3.399 1.00 93.75 83 GLY A CA 1
ATOM 679 C C . GLY A 1 83 ? -6.186 -8.908 -2.423 1.00 93.75 83 GLY A C 1
ATOM 680 O O . GLY A 1 83 ? -6.416 -10.052 -2.815 1.00 93.75 83 GLY A O 1
ATOM 681 N N . LYS A 1 84 ? -6.318 -8.557 -1.144 1.00 93.50 84 LYS A N 1
ATOM 682 C CA . LYS A 1 84 ? -6.806 -9.434 -0.076 1.00 93.50 84 LYS A CA 1
ATOM 683 C C . LYS A 1 84 ? -8.130 -8.904 0.461 1.00 93.50 84 LYS A C 1
ATOM 685 O O . LYS A 1 84 ? -8.257 -7.716 0.743 1.00 93.50 84 LYS A O 1
ATOM 690 N N . ILE A 1 85 ? -9.114 -9.786 0.635 1.00 95.19 85 ILE A N 1
ATOM 691 C CA . ILE A 1 85 ? -10.368 -9.433 1.312 1.00 95.19 85 ILE A CA 1
ATOM 692 C C . ILE A 1 85 ? -10.088 -9.313 2.814 1.00 95.19 85 ILE A C 1
ATOM 694 O O . ILE A 1 85 ? -9.608 -10.263 3.433 1.00 95.19 85 ILE A O 1
ATOM 698 N N . MET A 1 86 ? -10.395 -8.153 3.392 1.00 92.19 86 MET A N 1
ATOM 699 C CA . MET A 1 86 ? -10.211 -7.846 4.811 1.00 92.19 86 MET A CA 1
ATOM 700 C C . MET A 1 86 ? -11.493 -7.248 5.403 1.00 92.19 86 MET A C 1
ATOM 702 O O . MET A 1 86 ? -12.244 -6.570 4.702 1.00 92.19 86 MET A O 1
ATOM 706 N N . GLU A 1 87 ? -11.742 -7.513 6.686 1.00 93.00 87 GLU A N 1
ATOM 707 C CA . GLU A 1 87 ? -12.858 -6.930 7.443 1.00 93.00 87 GLU A CA 1
ATOM 708 C C . GLU A 1 87 ? -12.458 -5.536 7.946 1.00 93.00 87 GLU A C 1
ATOM 710 O O . GLU A 1 87 ? -11.497 -5.394 8.707 1.00 93.00 87 GLU A O 1
ATOM 715 N N . THR A 1 88 ? -13.185 -4.500 7.534 1.00 91.62 88 THR A N 1
ATOM 716 C CA . THR A 1 88 ? -12.980 -3.118 7.991 1.00 91.62 88 THR A CA 1
ATOM 717 C C . THR A 1 88 ? -14.240 -2.593 8.663 1.00 91.62 88 THR A C 1
ATOM 719 O O . THR A 1 88 ? -15.320 -3.170 8.526 1.00 91.62 88 THR A O 1
ATOM 722 N N . THR A 1 89 ? -14.147 -1.449 9.339 1.00 89.38 89 THR A N 1
ATOM 723 C CA . THR A 1 89 ? -15.335 -0.755 9.872 1.00 89.38 89 THR A CA 1
ATOM 724 C C . THR A 1 89 ? -16.340 -0.335 8.789 1.00 89.38 89 THR A C 1
ATOM 726 O O . THR A 1 89 ? -17.485 -0.019 9.107 1.00 89.38 89 THR A O 1
ATOM 729 N N . LYS A 1 90 ? -15.949 -0.367 7.504 1.00 88.56 90 LYS A N 1
ATOM 730 C CA . LYS A 1 90 ? -16.820 -0.141 6.337 1.00 88.56 90 LYS A CA 1
ATOM 731 C C . LYS A 1 90 ? -17.336 -1.450 5.709 1.00 88.56 90 LYS A C 1
ATOM 733 O O . LYS A 1 90 ? -17.994 -1.406 4.671 1.00 88.56 90 LYS A O 1
ATOM 738 N N . GLY A 1 91 ? -17.048 -2.601 6.318 1.00 91.06 91 GLY A N 1
ATOM 739 C CA . GLY A 1 91 ? -17.382 -3.941 5.831 1.00 91.06 91 GLY A CA 1
ATOM 740 C C . GLY A 1 91 ? -16.205 -4.651 5.153 1.00 91.06 91 GLY A C 1
ATOM 741 O O . GLY A 1 91 ? -15.051 -4.243 5.262 1.00 91.06 91 GLY A O 1
ATOM 742 N N . LYS A 1 92 ? -16.491 -5.737 4.428 1.00 94.38 92 LYS A N 1
ATOM 743 C CA . LYS A 1 92 ? -15.474 -6.480 3.668 1.00 94.38 92 LYS A CA 1
ATOM 744 C C . LYS A 1 92 ? -14.967 -5.651 2.493 1.00 94.38 92 LYS A C 1
ATOM 746 O O . LYS A 1 92 ? -15.740 -5.321 1.595 1.00 94.38 92 LYS A O 1
ATOM 751 N N . GLN A 1 93 ? -13.668 -5.370 2.455 1.00 94.75 93 GLN A N 1
ATOM 752 C CA . GLN A 1 93 ? -13.026 -4.635 1.364 1.00 94.75 93 GLN A CA 1
ATOM 753 C C . GLN A 1 93 ? -11.850 -5.421 0.787 1.00 94.75 93 GLN A C 1
ATOM 755 O O . GLN A 1 93 ? -11.165 -6.144 1.504 1.00 94.75 93 GLN A O 1
ATOM 760 N N . THR A 1 94 ? -11.610 -5.276 -0.518 1.00 96.06 94 THR A N 1
ATOM 761 C CA . THR A 1 94 ? -10.369 -5.758 -1.142 1.00 96.06 94 THR A CA 1
ATOM 762 C C . THR A 1 94 ? -9.297 -4.692 -0.963 1.00 96.06 94 THR A C 1
ATOM 764 O O . THR A 1 94 ? -9.450 -3.586 -1.483 1.00 96.06 94 THR A O 1
ATOM 767 N N . LEU A 1 95 ? -8.240 -5.023 -0.226 1.00 95.19 95 LEU A N 1
ATOM 768 C CA . LEU A 1 95 ? -7.139 -4.121 0.091 1.00 95.19 95 LEU A CA 1
ATOM 769 C C . LEU A 1 95 ? -5.805 -4.680 -0.412 1.00 95.19 95 LEU A C 1
ATOM 771 O O . LEU A 1 95 ? -5.615 -5.893 -0.494 1.00 95.19 95 LEU A O 1
ATOM 775 N N . TYR A 1 96 ? -4.879 -3.783 -0.729 1.00 94.06 96 TYR A N 1
ATOM 776 C CA . TYR A 1 96 ? -3.584 -4.074 -1.331 1.00 94.06 96 TYR A CA 1
ATOM 777 C C . TYR A 1 96 ? -2.481 -3.691 -0.355 1.00 94.06 96 TYR A C 1
ATOM 779 O O . TYR A 1 96 ? -2.432 -2.562 0.133 1.00 94.06 96 TYR A O 1
ATOM 787 N N . ALA A 1 97 ? -1.586 -4.632 -0.078 1.00 91.12 97 ALA A N 1
ATOM 788 C CA . ALA A 1 97 ? -0.534 -4.496 0.922 1.00 91.12 97 ALA A CA 1
ATOM 789 C C . ALA A 1 97 ? 0.671 -3.679 0.407 1.00 91.12 97 ALA A C 1
ATOM 791 O O . ALA A 1 97 ? 1.817 -4.049 0.642 1.00 91.12 97 ALA A O 1
ATOM 792 N N . VAL A 1 98 ? 0.438 -2.577 -0.315 1.00 87.44 98 VAL A N 1
ATOM 793 C CA . VAL A 1 98 ? 1.510 -1.711 -0.856 1.00 87.44 98 VAL A CA 1
ATOM 794 C C . VAL A 1 98 ? 2.376 -1.126 0.254 1.00 87.44 98 VAL A C 1
ATOM 796 O O . VAL A 1 98 ? 3.578 -0.953 0.076 1.00 87.44 98 VAL A O 1
ATOM 799 N N . GLY A 1 99 ? 1.799 -0.928 1.443 1.00 76.94 99 GLY A N 1
ATOM 800 C CA . GLY A 1 99 ? 2.534 -0.489 2.622 1.00 76.94 99 GLY A CA 1
ATOM 801 C C . GLY A 1 99 ? 3.583 -1.477 3.128 1.00 76.94 99 GLY A C 1
ATOM 802 O O . GLY A 1 99 ? 4.346 -1.144 4.025 1.00 76.94 99 GLY A O 1
ATOM 803 N N . THR A 1 100 ? 3.642 -2.684 2.561 1.00 72.56 100 THR A N 1
ATOM 804 C CA . THR A 1 100 ? 4.683 -3.677 2.854 1.00 72.56 100 THR A CA 1
ATOM 805 C C . THR A 1 100 ? 5.950 -3.506 2.017 1.00 72.56 100 THR A C 1
ATOM 807 O O . THR A 1 100 ? 6.899 -4.260 2.225 1.00 72.56 100 THR A O 1
ATOM 810 N N . GLY A 1 101 ? 5.958 -2.549 1.082 1.00 67.69 101 GLY A N 1
ATOM 811 C CA . GLY A 1 101 ? 7.123 -2.200 0.273 1.00 67.69 101 GLY A CA 1
ATOM 812 C C . GLY A 1 101 ? 8.237 -1.508 1.067 1.00 67.69 101 GLY A C 1
ATOM 813 O O . GLY A 1 101 ? 8.201 -1.428 2.292 1.00 67.69 101 GLY A O 1
ATOM 814 N N . TRP A 1 102 ? 9.240 -0.989 0.358 1.00 66.38 102 TRP A N 1
ATOM 815 C CA . TRP A 1 102 ? 10.482 -0.432 0.918 1.00 66.38 102 TRP A CA 1
ATOM 816 C C . TRP A 1 102 ? 10.343 0.934 1.622 1.00 66.38 102 TRP A C 1
ATOM 818 O O . TRP A 1 102 ? 11.319 1.677 1.706 1.00 66.38 102 TRP A O 1
ATOM 828 N N . TRP A 1 103 ? 9.163 1.276 2.146 1.00 74.50 103 TRP A N 1
ATOM 829 C CA . TRP A 1 103 ? 8.915 2.560 2.809 1.00 74.50 103 TRP A CA 1
ATOM 830 C C . TRP A 1 103 ? 8.609 2.399 4.286 1.00 74.50 103 TRP A C 1
ATOM 832 O O . TRP A 1 103 ? 7.951 1.457 4.725 1.00 74.50 103 TRP A O 1
ATOM 842 N N . ILE A 1 104 ? 9.061 3.393 5.038 1.00 79.12 104 ILE A N 1
ATOM 843 C CA . ILE A 1 104 ? 8.606 3.641 6.394 1.00 79.12 104 ILE A CA 1
ATOM 844 C C . ILE A 1 104 ? 7.398 4.581 6.311 1.00 79.12 104 ILE A C 1
ATOM 846 O O . ILE A 1 104 ? 7.450 5.589 5.608 1.00 79.12 104 ILE A O 1
ATOM 850 N N . TRP A 1 105 ? 6.320 4.235 7.015 1.00 82.44 105 TRP A N 1
ATOM 851 C CA . TRP A 1 105 ? 5.059 4.974 6.994 1.00 82.44 105 TRP A CA 1
ATOM 852 C C . TRP A 1 105 ? 4.805 5.662 8.327 1.00 82.44 105 TRP A C 1
ATOM 854 O O . TRP A 1 105 ? 4.770 5.004 9.371 1.00 82.44 105 TRP A O 1
ATOM 864 N N . ASP A 1 106 ? 4.544 6.964 8.270 1.00 83.06 106 ASP A N 1
ATOM 865 C CA . ASP A 1 106 ? 4.027 7.708 9.413 1.00 83.06 106 ASP A CA 1
ATOM 866 C C . ASP A 1 106 ? 2.507 7.550 9.478 1.00 83.06 106 ASP A C 1
ATOM 868 O O . ASP A 1 106 ? 1.818 7.666 8.460 1.00 83.06 106 ASP A O 1
ATOM 872 N N . ILE A 1 107 ? 1.990 7.287 10.680 1.00 82.81 107 ILE A N 1
ATOM 873 C CA . ILE A 1 107 ? 0.558 7.121 10.938 1.00 82.81 107 ILE A CA 1
ATOM 874 C C . ILE A 1 107 ? 0.023 8.407 11.551 1.00 82.81 107 ILE A C 1
ATOM 876 O O . ILE A 1 107 ? 0.504 8.854 12.594 1.00 82.81 107 ILE A O 1
ATOM 880 N N . HIS A 1 108 ? -1.018 8.948 10.939 1.00 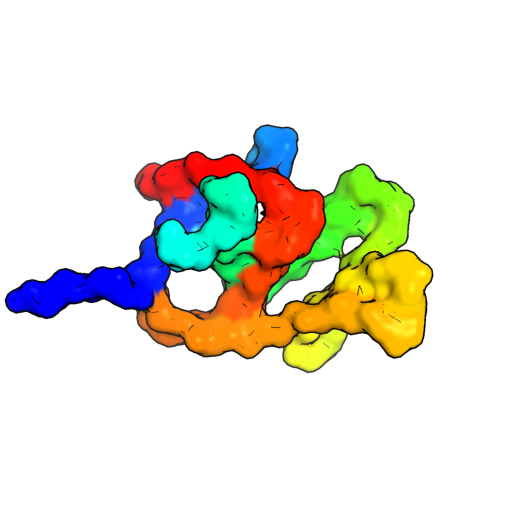77.69 108 HIS A N 1
ATOM 881 C CA . HIS A 1 108 ? -1.781 10.069 11.461 1.00 77.69 108 HIS A CA 1
ATOM 882 C C . HIS A 1 108 ? -3.195 9.574 11.766 1.00 77.69 108 HIS A C 1
ATOM 884 O O . HIS A 1 108 ? -3.815 8.977 10.879 1.00 77.69 108 HIS A O 1
ATOM 890 N N . PRO A 1 109 ? -3.716 9.792 12.986 1.00 65.12 109 PRO A N 1
ATOM 891 C CA . PRO A 1 109 ? -5.095 9.445 13.285 1.00 65.12 109 PRO A CA 1
ATOM 892 C C . PRO A 1 109 ? -6.037 10.167 12.317 1.00 65.12 109 PRO A C 1
ATOM 894 O O . PRO A 1 109 ? -5.850 11.354 12.034 1.00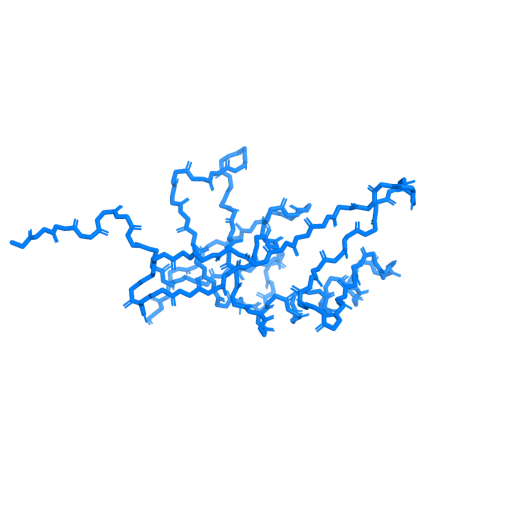 65.12 109 PRO A O 1
ATOM 897 N N . ALA A 1 110 ? -7.030 9.453 11.788 1.00 59.72 110 ALA A N 1
ATOM 898 C CA . ALA A 1 110 ? -8.096 10.091 11.022 1.00 59.72 110 ALA A CA 1
ATOM 899 C C . ALA A 1 110 ? -8.877 11.070 11.930 1.00 59.72 110 ALA A C 1
ATOM 901 O O . ALA A 1 110 ? -9.346 10.668 12.996 1.00 59.72 110 ALA A O 1
ATOM 902 N N . GLU A 1 111 ? -8.974 12.345 11.524 1.00 52.03 111 GLU A N 1
ATOM 903 C CA . GLU A 1 111 ? -9.799 13.374 12.192 1.00 52.03 111 GLU A CA 1
ATOM 904 C C . GLU A 1 111 ? -11.302 13.064 12.131 1.00 52.03 111 GLU A C 1
ATOM 906 O O . GLU A 1 111 ? -11.770 12.574 11.073 1.00 52.03 111 GLU A O 1
#

Radius of gyration: 14.27 Å; chains: 1; bounding box: 39×27×38 Å

Secondary structure (DSSP, 8-state):
----TTPBPEEEEEETT-SPEEEE--TT-EETTEE--BB-HHHHHHHHHHHHHHHSS--EEE-TTS-EEE--S-TTS-EEE--EEEEETTEEEEEB-GGGSS--EEEE---

Sequence (111 aa):
MLTDKNMLTPEKFSIEGQEPFDGYYQPSDLWNGWARPYFPWETAVRIVEWTNRFSGNGTMGVDDSRKIIIDNEDPESPFEIVGKIMETTKGKQTLYAVGTGWWIWDIHPAE

pLDDT: mean 82.4, std 12.24, range [40.22, 96.06]

Foldseek 3Di:
DPPPLFAWEWWWKDFPPDGTATWTFDCVDADVNFTQTWHALVSLVVVLVVCCVPVVPSQWDADPQSKIWGHDPDNVDTDIWFWDFGHHPVGTGTITRSSVDPTGIDIDGDD